Protein AF-A0AA51QB22-F1 (afdb_monomer)

Radius of gyration: 18.17 Å; Cα contacts (8 Å, |Δi|>4): 275; chains: 1; bounding box: 52×36×43 Å

Sequence (140 aa):
MMMGEAFSVFPNEGSRVNAHVIKKIVSADGKVVAEWKEKKFKVTSKSVTDKMNSLLLGVVENGTGKGAQVPGYEIAGKTGSTQVPIEGINGVKDQWFVGYTPGLVGAVWVGYDKTDKNHYLTTTSSEGAASFSASLWKRH

Secondary structure (DSSP, 8-state):
-HHHHHHTTTTTTTEEE---S-SEEE-TTS-EEEE----EEE-S-HHHHHHHHHHHHHHHHTSTTGGG--TT---EEEEEEEE---TT---EEEEEEEEEETTEEEEEEEE-SS--SSS-B-S-TIIIIIHHHHHHHTT-

Foldseek 3Di:
DVLLQVVCCQLVQQKGWDDDDDQFDADPVRDTPDGDDIDIHRHDGSVVSVVLLVVQLCCCPPRLLVLQDDPPFRKGKDKDWDADPDPPDGFTAKIKIWMDGSVDTDIFIDHDPDDDPVGTHPDHSSVPHSNVNNVVVVVD

Nearest PDB structures (foldseek):
  3zg9-assembly1_B  TM=9.655E-01  e=1.558E-14  Listeria monocytogenes
  7u4h-assembly1_A  TM=8.970E-01  e=5.563E-08  Chlamydia trachomatis D/UW-3/CX
  3lo7-assembly1_A  TM=7.504E-01  e=1.223E-05  Mycobacterium tuberculosis
  3upp-assembly1_A  TM=7.770E-01  e=8.002E-05  Mycobacterium tuberculosis H37Rv
  4dki-assembly3_A  TM=7.930E-01  e=2.242E-04  Staphylococcus aureus subsp. aureus COL

pLDDT: mean 88.59, std 6.47, range [57.91, 97.56]

Structure (mmCIF, N/CA/C/O backbone):
data_AF-A0AA51QB22-F1
#
_entry.id   AF-A0AA51QB22-F1
#
loop_
_atom_site.group_PDB
_atom_site.id
_atom_site.type_symbol
_atom_site.label_atom_id
_atom_site.label_alt_id
_atom_site.label_comp_id
_atom_site.label_asym_id
_atom_site.label_entity_id
_atom_site.label_seq_id
_atom_site.pdbx_PDB_ins_code
_atom_site.Cartn_x
_atom_site.Cartn_y
_atom_site.Cartn_z
_atom_site.occupancy
_atom_site.B_iso_or_equiv
_atom_site.auth_seq_id
_atom_site.auth_comp_id
_atom_site.auth_asym_id
_atom_site.auth_atom_id
_atom_site.pdbx_PDB_model_num
ATOM 1 N N . MET A 1 1 ? -3.136 -10.904 3.098 1.00 70.31 1 MET A N 1
ATOM 2 C CA . MET A 1 1 ? -3.582 -10.165 4.306 1.00 70.31 1 MET A CA 1
ATOM 3 C C . MET A 1 1 ? -2.428 -9.622 5.150 1.00 70.31 1 MET A C 1
ATOM 5 O O . MET A 1 1 ? -2.540 -8.485 5.583 1.00 70.31 1 MET A O 1
ATOM 9 N N . MET A 1 2 ? -1.307 -10.342 5.318 1.00 85.31 2 MET A N 1
ATOM 10 C CA . MET A 1 2 ? -0.183 -9.907 6.178 1.00 85.31 2 MET A CA 1
ATOM 11 C C . MET A 1 2 ? 0.318 -8.472 5.929 1.00 85.31 2 MET A C 1
ATOM 13 O O . MET A 1 2 ? 0.514 -7.725 6.880 1.00 85.31 2 MET A O 1
ATOM 17 N N . MET A 1 3 ? 0.474 -8.055 4.666 1.00 87.69 3 MET A N 1
ATOM 18 C CA . MET A 1 3 ? 0.933 -6.693 4.355 1.00 87.69 3 MET A CA 1
ATOM 19 C C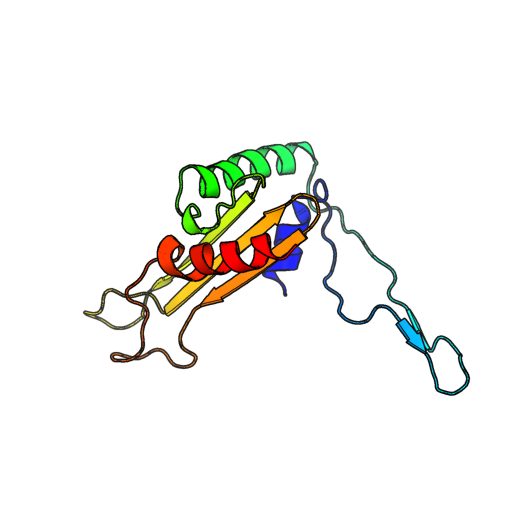 . MET A 1 3 ? -0.068 -5.606 4.764 1.00 87.69 3 MET A C 1
ATOM 21 O O . MET A 1 3 ? 0.340 -4.572 5.285 1.00 87.69 3 MET A O 1
ATOM 25 N N . GLY A 1 4 ? -1.368 -5.852 4.581 1.00 85.31 4 GLY A N 1
ATOM 26 C CA . GLY A 1 4 ? -2.411 -4.929 5.033 1.00 85.31 4 GLY A CA 1
ATOM 27 C C . GLY A 1 4 ? -2.431 -4.800 6.557 1.00 85.31 4 GLY A C 1
ATOM 28 O O . GLY A 1 4 ? -2.493 -3.696 7.084 1.00 85.31 4 GLY A O 1
ATOM 29 N N . GLU A 1 5 ? -2.272 -5.909 7.283 1.00 88.88 5 GLU A N 1
ATOM 30 C CA . GLU A 1 5 ? -2.155 -5.868 8.745 1.00 88.88 5 GLU A CA 1
ATOM 31 C C . GLU A 1 5 ? -0.911 -5.108 9.204 1.00 88.88 5 GLU A C 1
ATOM 33 O O . GLU A 1 5 ? -0.995 -4.278 10.105 1.00 88.88 5 GLU A O 1
ATOM 38 N N . ALA A 1 6 ? 0.244 -5.354 8.584 1.00 89.25 6 ALA A N 1
ATOM 39 C CA . ALA A 1 6 ? 1.482 -4.669 8.937 1.00 89.25 6 ALA A CA 1
ATOM 40 C C . ALA A 1 6 ? 1.370 -3.151 8.728 1.00 89.25 6 ALA A C 1
ATOM 42 O O . ALA A 1 6 ? 1.763 -2.380 9.600 1.00 89.25 6 ALA A O 1
ATOM 43 N N . PHE A 1 7 ? 0.777 -2.719 7.612 1.00 91.94 7 PHE A N 1
ATOM 44 C CA . PHE A 1 7 ? 0.604 -1.299 7.303 1.00 91.94 7 PHE A CA 1
ATOM 45 C C . PHE A 1 7 ? -0.531 -0.648 8.099 1.00 91.94 7 PHE A C 1
ATOM 47 O O . PHE A 1 7 ? -0.501 0.564 8.286 1.00 91.94 7 PHE A O 1
ATOM 54 N N . SER A 1 8 ? -1.464 -1.428 8.665 1.00 92.56 8 SER A N 1
ATOM 55 C CA . SER A 1 8 ? -2.500 -0.908 9.572 1.00 92.56 8 SER A CA 1
ATOM 56 C C . SER A 1 8 ? -1.937 -0.224 10.815 1.00 92.56 8 SER A C 1
ATOM 58 O O . SER A 1 8 ? -2.620 0.598 11.415 1.00 92.56 8 SER A O 1
ATOM 60 N N . VAL A 1 9 ? -0.688 -0.515 11.182 1.00 94.56 9 VAL A N 1
ATOM 61 C CA . VAL A 1 9 ? 0.004 0.100 12.319 1.00 94.56 9 VAL A CA 1
ATOM 62 C C . VAL A 1 9 ? 0.079 1.620 12.183 1.00 94.56 9 VAL A C 1
ATOM 64 O O . VAL A 1 9 ? -0.071 2.329 13.174 1.00 94.56 9 VAL A O 1
ATOM 67 N N . PHE A 1 10 ? 0.309 2.125 10.972 1.00 95.12 10 PHE A N 1
ATOM 68 C CA . PHE A 1 10 ? 0.615 3.531 10.723 1.00 95.12 10 PHE A CA 1
ATOM 69 C C . PHE A 1 10 ? -0.587 4.481 10.869 1.00 95.12 10 PHE A C 1
ATOM 71 O O . PHE A 1 10 ? -0.469 5.433 11.645 1.00 95.12 10 PHE A O 1
ATOM 78 N N . PRO A 1 11 ? -1.757 4.227 10.240 1.00 92.94 11 PRO A N 1
ATOM 79 C CA . PRO A 1 11 ? -2.945 5.052 10.468 1.00 92.94 11 PRO A CA 1
ATOM 80 C C . PRO A 1 11 ? -3.528 4.867 11.880 1.00 92.94 11 PRO A C 1
ATOM 82 O O . PRO A 1 11 ? -4.228 5.743 12.370 1.00 92.94 11 PRO A O 1
ATOM 85 N N . ASN A 1 12 ? -3.201 3.766 12.571 1.00 93.62 12 ASN A N 1
ATOM 86 C CA . ASN A 1 12 ? -3.658 3.470 13.936 1.00 93.62 12 ASN A CA 1
ATOM 87 C C . ASN A 1 12 ? -2.639 3.865 15.026 1.00 93.62 12 ASN A C 1
ATOM 89 O O . ASN A 1 12 ? -2.539 3.202 16.067 1.00 93.62 12 ASN A O 1
ATOM 93 N N . GLU A 1 13 ? -1.846 4.911 14.783 1.00 95.00 13 GLU A N 1
ATOM 94 C CA . GLU A 1 13 ? -0.920 5.513 15.759 1.00 95.00 13 GLU A CA 1
ATOM 95 C C . GLU A 1 13 ? 0.055 4.515 16.412 1.00 95.00 13 GLU A C 1
ATOM 97 O O . GLU A 1 13 ? 0.429 4.623 17.586 1.00 95.00 13 GLU A O 1
ATOM 102 N N . GLY A 1 14 ? 0.447 3.483 15.672 1.00 94.12 14 GLY A N 1
ATOM 103 C CA . GLY A 1 14 ? 1.395 2.464 16.107 1.00 94.12 14 GLY A CA 1
ATOM 104 C C . GLY A 1 14 ? 0.753 1.183 16.629 1.00 94.12 14 GLY A C 1
ATOM 105 O O . GLY A 1 14 ? 1.470 0.328 17.153 1.00 94.12 14 GLY A O 1
ATOM 106 N N . SER A 1 15 ? -0.566 1.024 16.499 1.00 95.50 15 SER A N 1
ATOM 107 C CA . SER A 1 15 ? -1.283 -0.184 16.919 1.00 95.50 15 SER A CA 1
ATOM 108 C C . SER A 1 15 ? -1.667 -1.054 15.725 1.00 95.50 15 SER A C 1
ATOM 110 O O . SER A 1 15 ? -2.404 -0.623 14.847 1.00 95.50 15 SER A O 1
ATOM 112 N N . ARG A 1 16 ? -1.213 -2.307 15.702 1.00 92.69 16 ARG A N 1
ATOM 113 C CA . ARG A 1 16 ? -1.609 -3.287 14.686 1.00 92.69 16 ARG A CA 1
ATOM 114 C C . ARG A 1 16 ? -3.007 -3.819 14.970 1.00 92.69 16 ARG A C 1
ATOM 116 O O . ARG A 1 16 ? -3.299 -4.184 16.113 1.00 92.69 16 ARG A O 1
ATOM 123 N N . VAL A 1 17 ? -3.816 -3.940 13.923 1.00 88.31 17 VAL A N 1
ATOM 124 C CA . VAL A 1 17 ? -5.109 -4.633 13.951 1.00 88.31 17 VAL A CA 1
ATOM 125 C C . VAL A 1 17 ? -4.995 -5.908 13.118 1.00 88.31 17 VAL A C 1
ATOM 127 O O . VAL A 1 17 ? -4.458 -5.883 12.011 1.00 88.31 17 VAL A O 1
ATOM 130 N N . ASN A 1 18 ? -5.481 -7.030 13.650 1.00 86.81 18 ASN A N 1
ATOM 131 C CA . ASN A 1 18 ? -5.538 -8.278 12.887 1.00 86.81 18 ASN A CA 1
ATOM 132 C C . ASN A 1 18 ? -6.678 -8.212 11.862 1.00 86.81 18 ASN A C 1
ATOM 134 O O . ASN A 1 18 ? -7.791 -7.783 12.188 1.00 86.81 18 ASN A O 1
ATOM 138 N N . ALA A 1 19 ? -6.419 -8.664 10.637 1.00 84.62 19 ALA A N 1
ATOM 139 C CA . ALA A 1 19 ? -7.435 -8.734 9.604 1.00 84.62 19 ALA A CA 1
ATOM 140 C C . ALA A 1 19 ? -8.451 -9.8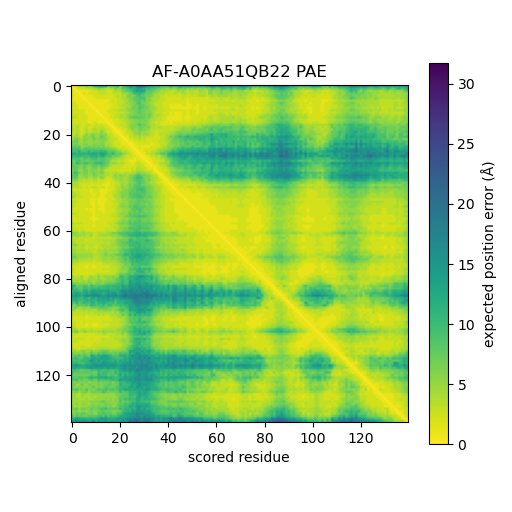21 9.964 1.00 84.62 19 ALA A C 1
ATOM 142 O O . ALA A 1 19 ? -8.105 -10.909 10.428 1.00 84.62 19 ALA A O 1
ATOM 143 N N . HIS A 1 20 ? -9.725 -9.520 9.741 1.00 83.88 20 HIS A N 1
ATOM 144 C CA . HIS A 1 20 ? -10.824 -10.450 9.950 1.00 83.88 20 HIS A CA 1
ATOM 145 C C . HIS A 1 20 ? -11.856 -10.256 8.841 1.00 83.88 20 HIS A C 1
ATOM 147 O O . HIS A 1 20 ? -12.058 -9.145 8.355 1.00 83.88 20 HIS A O 1
ATOM 153 N N . VAL A 1 21 ? -12.508 -11.347 8.445 1.00 85.25 21 VAL A N 1
ATOM 154 C CA . VAL A 1 21 ? -13.575 -11.325 7.429 1.00 85.25 21 VAL A CA 1
ATOM 155 C C . VAL A 1 21 ? -14.949 -11.515 8.077 1.00 85.25 21 VAL A C 1
ATOM 157 O O . VAL A 1 21 ? -15.937 -10.937 7.636 1.00 85.25 21 VAL A O 1
ATOM 160 N N . ILE A 1 22 ? -15.017 -12.293 9.160 1.00 83.62 22 ILE A N 1
ATOM 161 C CA . ILE A 1 22 ? -16.266 -12.646 9.839 1.00 83.62 22 ILE A CA 1
ATOM 162 C C . ILE A 1 22 ? -16.434 -11.756 11.071 1.00 83.62 22 ILE A C 1
ATOM 164 O O . ILE A 1 22 ? -15.610 -11.806 11.980 1.00 83.62 22 ILE A O 1
ATOM 168 N N . LYS A 1 23 ? -17.516 -10.969 11.120 1.00 85.06 23 LYS A N 1
ATOM 169 C CA . LYS A 1 23 ? -17.872 -10.165 12.304 1.00 85.06 23 LYS A CA 1
ATOM 170 C C . LYS A 1 23 ? -18.640 -10.972 13.346 1.00 85.06 23 LYS A C 1
ATOM 172 O O . LYS A 1 23 ? -18.380 -10.843 14.536 1.00 85.06 23 LYS A O 1
ATOM 177 N N . LYS A 1 24 ? -19.589 -11.800 12.907 1.00 89.62 24 LYS A N 1
ATOM 178 C CA . LYS A 1 24 ? -20.487 -12.551 13.786 1.00 89.62 24 LYS A CA 1
ATOM 179 C C . LYS A 1 24 ? -21.025 -13.787 13.075 1.00 89.62 24 LYS A C 1
ATOM 181 O O . LYS A 1 24 ? -21.337 -13.720 11.890 1.00 89.62 24 LYS A O 1
ATOM 186 N N . ILE A 1 25 ? -21.154 -14.885 13.808 1.00 89.06 25 ILE A N 1
ATOM 187 C CA . ILE A 1 25 ? -21.816 -16.118 13.382 1.00 89.06 25 ILE A CA 1
ATOM 188 C C . ILE A 1 25 ? -23.046 -16.299 14.266 1.00 89.06 25 ILE A C 1
ATOM 190 O O . ILE A 1 25 ? -22.937 -16.306 15.496 1.00 89.06 25 ILE A O 1
ATOM 194 N N . VAL A 1 26 ? -24.208 -16.436 13.633 1.00 92.62 26 VAL A N 1
ATOM 195 C CA . VAL A 1 26 ? -25.493 -16.666 14.298 1.00 92.62 26 VAL A CA 1
ATOM 196 C C . VAL A 1 26 ? -26.051 -17.996 13.805 1.00 92.62 26 VAL A C 1
ATOM 198 O O . VAL A 1 26 ? -26.067 -18.243 12.599 1.00 92.62 26 VAL A O 1
ATOM 201 N N . SER A 1 27 ? -26.454 -18.870 14.723 1.00 90.62 27 SER A N 1
ATOM 202 C CA . SER A 1 27 ? -27.094 -20.147 14.402 1.00 90.62 27 SER A CA 1
ATOM 203 C C . SER A 1 27 ? -28.548 -19.953 13.968 1.00 90.62 27 SER A C 1
ATOM 205 O O . SER A 1 27 ? -29.143 -18.897 14.174 1.00 90.62 27 SER A O 1
ATOM 207 N N . ALA A 1 28 ? -29.138 -20.990 13.369 1.00 91.31 28 ALA A N 1
ATOM 208 C CA . ALA A 1 28 ? -30.516 -20.950 12.873 1.00 91.31 28 ALA A CA 1
ATOM 209 C C . ALA A 1 28 ? -31.564 -20.651 13.968 1.00 91.31 28 ALA A C 1
ATOM 211 O O . ALA A 1 28 ? -32.626 -20.122 13.664 1.00 91.31 28 ALA A O 1
ATOM 212 N N . ASP A 1 29 ? -31.254 -20.945 15.235 1.00 93.12 29 ASP A N 1
ATOM 213 C CA . ASP A 1 29 ? -32.078 -20.619 16.409 1.00 93.12 29 ASP A CA 1
ATOM 214 C C . ASP A 1 29 ? -31.844 -19.190 16.949 1.00 93.12 29 ASP A C 1
ATOM 216 O O . ASP A 1 29 ? -32.348 -18.835 18.013 1.00 93.12 29 ASP A O 1
ATOM 220 N N . GLY A 1 30 ? -31.073 -18.360 16.240 1.00 90.19 30 GLY A N 1
ATOM 221 C CA . GLY A 1 30 ? -30.809 -16.963 16.593 1.00 90.19 30 GLY A CA 1
ATOM 222 C C . GLY A 1 30 ? -29.705 -16.755 17.633 1.00 90.19 30 GLY A C 1
ATOM 223 O O . GLY A 1 30 ? -29.439 -15.612 18.015 1.00 90.19 30 GLY A O 1
ATOM 224 N N . LYS A 1 31 ? -29.026 -17.814 18.096 1.00 93.50 31 LYS A N 1
ATOM 225 C CA . LYS A 1 31 ? -27.941 -17.684 19.080 1.00 93.50 31 LYS A CA 1
ATOM 226 C C . LYS A 1 31 ? -26.632 -17.250 18.435 1.00 93.50 31 LYS A C 1
ATOM 228 O O . LYS A 1 31 ? -26.261 -17.678 17.347 1.00 93.50 31 LYS A O 1
ATOM 233 N N . VAL A 1 32 ? -25.894 -16.395 19.138 1.00 92.06 32 VAL A N 1
ATOM 234 C CA . VAL A 1 32 ? -24.554 -15.976 18.717 1.00 92.06 32 VAL A CA 1
ATOM 235 C C . VAL A 1 32 ? -23.570 -17.095 19.035 1.00 92.06 32 VAL A C 1
ATOM 237 O O . VAL A 1 32 ? -23.319 -17.384 20.201 1.00 92.06 32 VAL A O 1
ATOM 240 N N . VAL A 1 33 ? -23.015 -17.713 17.995 1.00 91.50 33 VAL A N 1
ATOM 241 C CA . VAL A 1 33 ? -22.047 -18.814 18.114 1.00 91.50 33 VAL A CA 1
ATOM 242 C C . VAL A 1 33 ? -20.627 -18.271 18.244 1.00 91.50 33 VAL A C 1
ATOM 244 O O . VAL A 1 33 ? -19.822 -18.791 19.011 1.00 91.50 33 VAL A O 1
ATOM 247 N N . ALA A 1 34 ? -20.318 -17.203 17.509 1.00 88.38 34 ALA A N 1
ATOM 248 C CA . ALA A 1 34 ? -19.033 -16.526 17.575 1.00 88.38 34 ALA A CA 1
ATOM 249 C C . ALA A 1 34 ? -19.190 -15.052 17.199 1.00 88.38 34 ALA A C 1
ATOM 251 O O . ALA A 1 34 ? -19.989 -14.702 16.332 1.00 88.38 34 ALA A O 1
ATOM 252 N N . GLU A 1 35 ? -18.399 -14.188 17.821 1.00 90.69 35 GLU A N 1
ATOM 253 C CA . GLU A 1 35 ? -18.350 -12.763 17.510 1.00 90.69 35 GLU A CA 1
ATOM 254 C C . GLU A 1 35 ? -16.902 -12.292 17.570 1.00 90.69 35 GLU A C 1
ATOM 256 O O . GLU A 1 35 ? -16.158 -12.623 18.500 1.00 90.69 35 GLU A O 1
ATOM 261 N N . TRP A 1 36 ? -16.491 -11.548 16.549 1.00 87.38 36 TRP A N 1
ATOM 262 C CA . TRP A 1 36 ? -15.157 -10.986 16.495 1.00 87.38 36 TRP A CA 1
ATOM 263 C C . TRP A 1 36 ? -15.032 -9.856 17.511 1.00 87.38 36 TRP A C 1
ATOM 265 O O . TRP A 1 36 ? -15.770 -8.873 17.474 1.00 87.38 36 TRP A O 1
ATOM 275 N N . LYS A 1 37 ? -14.048 -9.986 18.400 1.00 85.69 37 LYS A N 1
ATOM 276 C CA . LYS A 1 37 ? -13.651 -8.926 19.323 1.00 85.69 37 LYS A CA 1
ATOM 277 C C . LYS A 1 37 ? -12.337 -8.349 18.837 1.00 85.69 37 LYS A C 1
ATOM 279 O O . LYS A 1 37 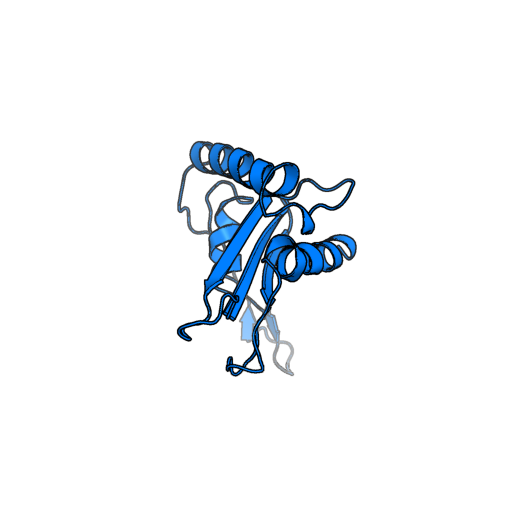? -11.324 -9.050 18.822 1.00 85.69 37 LYS A O 1
ATOM 284 N N . GLU A 1 38 ? -12.367 -7.085 18.436 1.00 81.81 38 GLU A N 1
ATOM 285 C CA . GLU A 1 38 ? -11.178 -6.391 17.959 1.00 81.81 38 GLU A CA 1
ATOM 286 C C . GLU A 1 38 ? -10.084 -6.404 19.036 1.00 81.81 38 GLU A C 1
ATOM 288 O O . GLU A 1 38 ? -10.305 -6.019 20.184 1.00 81.81 38 GLU A O 1
ATOM 293 N N . LYS A 1 39 ? -8.888 -6.865 18.657 1.00 84.25 39 LYS A N 1
ATOM 294 C CA . LYS A 1 39 ? -7.684 -6.800 19.487 1.00 84.25 39 LYS A CA 1
ATOM 295 C C . LYS A 1 39 ? -6.658 -5.928 18.782 1.00 84.25 39 LYS A C 1
ATOM 297 O O . LYS A 1 39 ? -6.250 -6.240 17.663 1.00 84.25 39 LYS A O 1
ATOM 302 N N . LYS A 1 40 ? -6.244 -4.854 19.452 1.00 87.94 40 LYS A N 1
ATOM 303 C CA . LYS A 1 40 ? -5.175 -3.961 18.998 1.00 87.94 40 LYS A CA 1
ATOM 304 C C . LYS A 1 40 ? -3.888 -4.295 19.738 1.00 87.94 40 LYS A C 1
ATOM 306 O O . LYS A 1 40 ? -3.901 -4.468 20.954 1.00 87.94 40 LYS A O 1
ATOM 311 N N . PHE A 1 41 ? -2.781 -4.359 19.012 1.00 92.31 41 PHE A N 1
ATOM 312 C CA . PHE A 1 41 ? -1.461 -4.629 19.580 1.00 92.31 41 PHE A CA 1
ATOM 313 C C . PHE A 1 41 ? -0.567 -3.418 19.361 1.00 92.31 41 PHE A C 1
ATOM 315 O O . PHE A 1 41 ? -0.312 -3.056 18.215 1.00 92.31 41 PHE A O 1
ATOM 322 N N . LYS A 1 42 ? -0.079 -2.781 20.429 1.00 95.38 42 LYS A N 1
ATOM 323 C CA . LYS A 1 42 ? 0.865 -1.665 20.297 1.00 95.38 42 LYS A CA 1
ATOM 324 C C . LYS A 1 42 ? 2.210 -2.205 19.806 1.00 95.38 42 LYS A C 1
ATOM 326 O O . LYS A 1 42 ? 2.825 -3.023 20.481 1.00 95.38 42 LYS A O 1
ATOM 331 N N . VAL A 1 43 ? 2.639 -1.765 18.626 1.00 95.62 43 VAL A N 1
ATOM 332 C CA . VAL A 1 43 ? 3.894 -2.188 17.980 1.00 95.62 43 VAL A CA 1
ATOM 333 C C . VAL A 1 43 ? 4.934 -1.073 18.024 1.00 95.62 43 VAL A C 1
ATOM 335 O O . VAL A 1 43 ? 6.120 -1.344 18.174 1.00 95.62 43 VAL A O 1
ATOM 338 N N . THR A 1 44 ? 4.507 0.185 17.906 1.00 96.31 44 THR A N 1
ATOM 339 C CA . THR A 1 44 ? 5.409 1.343 17.936 1.00 96.31 44 THR A CA 1
ATOM 340 C C . THR A 1 44 ? 4.722 2.586 18.508 1.00 96.31 44 THR A C 1
ATOM 342 O O . THR A 1 44 ? 3.524 2.571 18.803 1.00 96.31 44 THR A O 1
ATOM 345 N N . SER A 1 45 ? 5.478 3.663 18.716 1.00 97.25 45 SER A N 1
ATOM 346 C CA . SER A 1 45 ? 4.965 4.931 19.239 1.00 97.25 45 SER A CA 1
ATOM 347 C C . SER A 1 45 ? 4.342 5.796 18.142 1.00 97.25 45 SER A C 1
ATOM 349 O O . SER A 1 45 ? 4.693 5.682 16.966 1.00 97.25 45 SER A O 1
ATOM 351 N N . LYS A 1 46 ? 3.467 6.726 18.546 1.00 95.88 46 LYS A N 1
ATOM 352 C CA . LYS A 1 46 ? 2.858 7.692 17.624 1.00 95.88 46 LYS A CA 1
ATOM 353 C C . LYS A 1 46 ? 3.915 8.560 16.926 1.00 95.88 46 LYS A C 1
ATOM 355 O O . LYS A 1 46 ? 3.844 8.789 15.730 1.00 95.88 46 LYS A O 1
ATOM 360 N N . SER A 1 47 ? 4.958 8.977 17.648 1.00 97.44 47 SER A N 1
ATOM 361 C CA . SER A 1 47 ? 6.042 9.778 17.060 1.00 97.44 47 SER A CA 1
ATOM 362 C C . SER A 1 47 ? 6.777 9.038 15.933 1.00 97.44 47 SER A C 1
ATOM 364 O O . SER A 1 47 ? 7.160 9.647 14.936 1.00 97.44 47 SER A O 1
ATOM 366 N N . VAL A 1 48 ? 6.955 7.718 16.062 1.00 96.88 48 VAL A N 1
ATOM 367 C CA . VAL A 1 48 ? 7.548 6.900 14.996 1.00 96.88 48 VAL A CA 1
ATOM 368 C C . VAL A 1 48 ? 6.582 6.756 13.822 1.00 96.88 48 VAL A C 1
ATOM 370 O O . VAL A 1 48 ? 7.018 6.875 12.678 1.00 96.88 48 VAL A O 1
ATOM 373 N N . THR A 1 49 ? 5.286 6.544 14.074 1.00 96.19 49 THR A N 1
ATOM 374 C CA . THR A 1 49 ? 4.303 6.471 12.983 1.00 96.19 49 THR A CA 1
ATOM 375 C C . THR A 1 49 ? 4.162 7.785 12.241 1.00 96.19 49 THR A C 1
ATOM 377 O O . THR A 1 49 ? 4.128 7.757 11.022 1.00 96.19 49 THR A O 1
ATOM 380 N N . ASP A 1 50 ? 4.175 8.925 12.930 1.00 96.25 50 ASP A N 1
ATOM 381 C CA . ASP A 1 50 ? 4.061 10.242 12.296 1.00 96.25 50 ASP A CA 1
ATOM 382 C C . ASP A 1 50 ? 5.225 10.481 11.320 1.00 96.25 50 ASP A C 1
ATOM 384 O O . ASP A 1 50 ? 5.010 10.881 10.178 1.00 96.25 50 ASP A O 1
ATOM 388 N N . LYS A 1 51 ? 6.455 10.123 11.718 1.00 97.56 51 LYS A N 1
ATOM 389 C CA . LYS A 1 51 ? 7.627 10.178 10.828 1.00 97.56 51 LYS A CA 1
ATOM 390 C C . LYS A 1 51 ? 7.486 9.234 9.634 1.00 97.56 51 LYS A C 1
ATOM 392 O O . LYS A 1 51 ? 7.794 9.618 8.508 1.00 97.56 51 LYS A O 1
ATOM 397 N N . MET A 1 52 ? 7.028 8.004 9.868 1.00 97.12 52 MET A N 1
ATOM 398 C CA . MET A 1 52 ? 6.805 7.034 8.792 1.00 97.12 52 MET A CA 1
ATOM 399 C C . MET A 1 52 ? 5.713 7.486 7.824 1.00 97.12 52 MET A C 1
ATOM 401 O O . MET A 1 52 ? 5.881 7.302 6.621 1.00 97.12 52 MET A O 1
ATOM 405 N N . ASN A 1 53 ? 4.648 8.115 8.318 1.00 96.44 53 ASN A N 1
ATOM 406 C CA . ASN A 1 53 ? 3.585 8.676 7.493 1.00 96.44 53 ASN A CA 1
ATOM 407 C C . ASN A 1 53 ? 4.164 9.731 6.552 1.00 96.44 53 ASN A C 1
ATOM 409 O O . ASN A 1 53 ? 3.993 9.602 5.347 1.00 96.44 53 ASN A O 1
ATOM 413 N N . SER A 1 54 ? 4.949 10.692 7.055 1.00 96.19 54 SER A N 1
ATOM 414 C CA . SER A 1 54 ? 5.581 11.713 6.204 1.00 96.19 54 SER A CA 1
ATOM 415 C C . SER A 1 54 ? 6.455 11.109 5.099 1.00 96.19 54 SER A C 1
ATOM 417 O O . SER A 1 54 ? 6.392 11.536 3.948 1.00 96.19 54 SER A O 1
ATOM 419 N N . LEU A 1 55 ? 7.245 10.080 5.417 1.00 97.00 55 LEU A N 1
ATOM 420 C CA . LEU A 1 55 ? 8.079 9.399 4.422 1.00 97.00 55 LEU A CA 1
ATOM 421 C C . LEU A 1 55 ? 7.238 8.666 3.366 1.00 97.00 55 LEU A C 1
ATOM 423 O O . LEU A 1 55 ? 7.553 8.712 2.177 1.00 97.00 55 LEU A O 1
ATOM 427 N N . LEU A 1 56 ? 6.174 7.986 3.790 1.00 96.94 56 LEU A N 1
ATOM 428 C CA . LEU A 1 56 ? 5.309 7.191 2.916 1.00 96.94 56 LEU A CA 1
ATOM 429 C C . LEU A 1 56 ? 4.350 8.051 2.083 1.00 96.94 56 LEU A C 1
ATOM 431 O O . LEU A 1 56 ? 3.985 7.637 0.984 1.00 96.94 56 LEU A O 1
ATOM 435 N N . LEU A 1 57 ? 3.996 9.248 2.554 1.00 96.06 57 LEU A N 1
ATOM 436 C CA . LEU A 1 57 ? 3.343 10.281 1.747 1.00 96.06 57 LEU A CA 1
ATOM 437 C C . LEU A 1 57 ? 4.271 10.739 0.624 1.00 96.06 57 LEU A C 1
ATOM 439 O O . LEU A 1 57 ? 3.892 10.690 -0.544 1.00 96.06 57 LEU A O 1
ATOM 443 N N . GLY A 1 58 ? 5.535 11.033 0.942 1.00 95.88 58 GLY A N 1
ATOM 444 C CA . GLY A 1 58 ? 6.532 11.418 -0.059 1.00 95.88 58 GLY A CA 1
ATOM 445 C C . GLY A 1 58 ? 6.738 10.371 -1.165 1.00 95.88 58 GLY A C 1
ATOM 446 O O . GLY A 1 58 ? 6.989 10.728 -2.318 1.00 95.88 58 GLY A O 1
ATOM 447 N N . VAL A 1 59 ? 6.577 9.076 -0.863 1.00 96.44 59 VAL A N 1
ATOM 448 C CA . VAL A 1 59 ? 6.624 8.004 -1.878 1.00 96.44 59 VAL A CA 1
ATOM 449 C C . VAL A 1 59 ? 5.499 8.141 -2.902 1.00 96.44 59 VAL A C 1
ATOM 451 O O . VAL A 1 59 ? 5.741 7.893 -4.085 1.00 96.44 59 VAL A O 1
ATOM 454 N N . VAL A 1 60 ? 4.295 8.509 -2.468 1.00 95.62 60 VAL A N 1
ATOM 455 C CA . VAL A 1 60 ? 3.126 8.665 -3.343 1.00 95.62 60 VAL A CA 1
ATOM 456 C C . VAL A 1 60 ? 3.146 10.022 -4.041 1.00 95.62 60 VAL A C 1
ATOM 458 O O . VAL A 1 60 ? 2.882 10.086 -5.232 1.00 95.62 60 VAL A O 1
ATOM 461 N N . GLU A 1 61 ? 3.531 11.096 -3.359 1.00 93.62 61 GLU A N 1
ATOM 462 C CA . GLU A 1 61 ? 3.573 12.437 -3.955 1.00 93.62 61 GLU A CA 1
ATOM 463 C C . GLU A 1 61 ? 4.698 12.583 -4.982 1.00 93.62 61 GLU A C 1
ATOM 465 O O . GLU A 1 61 ? 4.506 13.110 -6.077 1.00 93.62 61 GLU A O 1
ATOM 470 N N . ASN A 1 62 ? 5.897 12.116 -4.630 1.00 92.62 62 ASN A N 1
ATOM 471 C CA . ASN A 1 62 ? 7.125 12.465 -5.340 1.00 92.62 62 ASN A CA 1
ATOM 472 C C . ASN A 1 62 ? 7.939 11.251 -5.805 1.00 92.62 62 ASN A C 1
ATOM 474 O O . ASN A 1 62 ? 8.766 11.388 -6.708 1.00 92.62 62 ASN A O 1
ATOM 478 N N . GLY A 1 63 ? 7.665 10.066 -5.261 1.00 92.81 63 GLY A N 1
ATOM 479 C CA . GLY A 1 63 ? 8.442 8.856 -5.503 1.00 92.81 63 GLY A CA 1
ATOM 480 C C . GLY A 1 63 ? 7.795 7.842 -6.447 1.00 92.81 63 GLY A C 1
ATOM 481 O O . GLY A 1 63 ? 7.106 8.160 -7.412 1.00 92.81 63 GLY A O 1
ATOM 482 N N . THR A 1 64 ? 8.063 6.571 -6.158 1.00 91.25 64 THR A N 1
ATOM 483 C CA . THR A 1 64 ? 7.653 5.424 -6.982 1.00 91.25 64 THR A CA 1
ATOM 484 C C . THR A 1 64 ? 6.187 5.031 -6.805 1.00 91.25 64 THR A C 1
ATOM 486 O O . THR A 1 64 ? 5.701 4.176 -7.536 1.00 91.25 64 THR A O 1
ATOM 489 N N . GLY A 1 65 ? 5.480 5.616 -5.837 1.00 92.38 65 GLY A N 1
ATOM 490 C CA . GLY A 1 65 ? 4.062 5.372 -5.579 1.00 92.38 65 GLY A CA 1
ATOM 491 C C . GLY A 1 65 ? 3.120 6.313 -6.325 1.00 92.38 65 GLY A C 1
ATOM 492 O O . GLY A 1 65 ? 1.918 6.196 -6.127 1.00 92.38 65 GLY A O 1
ATOM 493 N N . LYS A 1 66 ? 3.632 7.220 -7.168 1.00 93.88 66 LYS A N 1
ATOM 494 C CA . LYS A 1 66 ? 2.844 8.249 -7.873 1.00 93.88 66 LYS A CA 1
ATOM 495 C C . LYS A 1 66 ? 1.598 7.736 -8.578 1.00 93.88 66 LYS A C 1
ATOM 497 O O . LYS A 1 66 ? 0.565 8.394 -8.530 1.00 93.88 66 LYS A O 1
ATOM 502 N N . GLY A 1 67 ? 1.659 6.543 -9.170 1.00 90.44 67 GLY A N 1
ATOM 503 C CA . GLY A 1 67 ? 0.490 5.928 -9.804 1.00 90.44 67 GLY A CA 1
ATOM 504 C C . GLY A 1 67 ? -0.712 5.749 -8.863 1.00 90.44 67 GLY A C 1
ATOM 505 O O . GLY A 1 67 ? -1.844 5.736 -9.327 1.00 90.44 67 GLY A O 1
ATOM 506 N N . ALA A 1 68 ? -0.493 5.653 -7.548 1.00 92.25 68 ALA A N 1
ATOM 507 C CA . 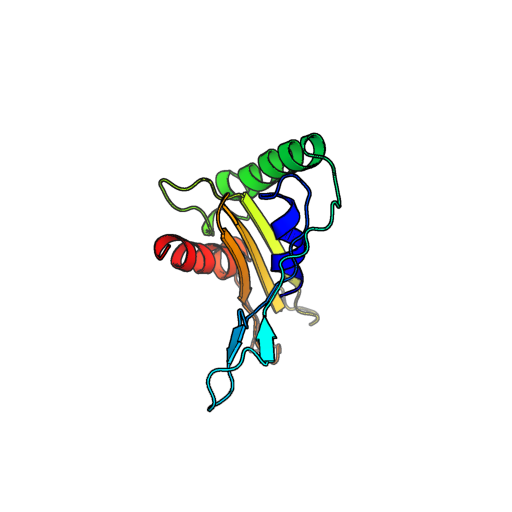ALA A 1 68 ? -1.548 5.471 -6.551 1.00 92.25 68 ALA A CA 1
ATOM 508 C C . ALA A 1 68 ? -2.240 6.774 -6.113 1.00 92.25 68 ALA A C 1
ATOM 510 O O . ALA A 1 68 ? -3.196 6.711 -5.339 1.00 92.25 68 ALA A O 1
ATOM 511 N N . GLN A 1 69 ? -1.766 7.941 -6.561 1.00 92.75 69 GLN A N 1
ATOM 512 C CA . GLN A 1 69 ? -2.300 9.230 -6.133 1.00 92.75 69 GLN A CA 1
ATOM 513 C C . GLN A 1 69 ? -3.746 9.425 -6.615 1.00 92.75 69 GLN A C 1
ATOM 515 O O . GLN A 1 69 ? -4.079 9.188 -7.779 1.00 92.75 69 GLN A O 1
ATOM 520 N N . VAL A 1 70 ? -4.610 9.911 -5.722 1.00 90.75 70 VAL A N 1
ATOM 521 C CA . VAL A 1 70 ? -5.998 10.271 -6.036 1.00 90.75 70 VAL A CA 1
ATOM 522 C C . VAL A 1 70 ? -6.254 11.709 -5.579 1.00 90.75 70 VAL A C 1
ATOM 524 O O . VAL A 1 70 ? -6.032 12.010 -4.407 1.00 90.75 70 VAL A O 1
ATOM 527 N N . PRO A 1 71 ? -6.716 12.612 -6.466 1.00 88.88 71 PRO A N 1
ATOM 528 C CA . PRO A 1 71 ? -7.028 13.986 -6.083 1.00 88.88 71 PRO A CA 1
ATOM 529 C C . PRO A 1 71 ? -8.027 14.046 -4.923 1.00 88.88 71 PRO A C 1
ATOM 531 O O . PRO A 1 71 ? -9.054 13.373 -4.960 1.00 88.88 71 PRO A O 1
ATOM 534 N N . GLY A 1 72 ? -7.727 14.863 -3.912 1.00 87.94 72 GLY A N 1
ATOM 535 C CA . GLY A 1 72 ? -8.569 15.028 -2.721 1.00 87.94 72 GLY A CA 1
ATOM 536 C C . GLY A 1 72 ? -8.332 14.003 -1.607 1.00 87.94 72 GLY A C 1
ATOM 537 O O . GLY A 1 72 ? -8.935 14.138 -0.547 1.00 87.94 72 GLY A O 1
ATOM 538 N N . TYR A 1 73 ? -7.443 13.025 -1.807 1.00 89.12 73 TYR A N 1
ATOM 539 C CA . TYR A 1 73 ? -7.105 12.021 -0.800 1.00 89.12 73 TYR A CA 1
ATOM 540 C C . TYR A 1 73 ? -5.623 12.084 -0.438 1.00 89.12 73 TYR A C 1
ATOM 542 O O . TYR A 1 73 ? -4.751 12.061 -1.306 1.00 89.12 73 TYR A O 1
ATOM 550 N N . GLU A 1 74 ? -5.343 12.099 0.863 1.00 91.56 74 GLU A N 1
ATOM 551 C CA . GLU A 1 74 ? -3.995 11.924 1.391 1.00 91.56 74 GLU A CA 1
ATOM 552 C C . GLU A 1 74 ? -3.705 10.420 1.517 1.00 91.56 74 GLU A C 1
ATOM 554 O O . GL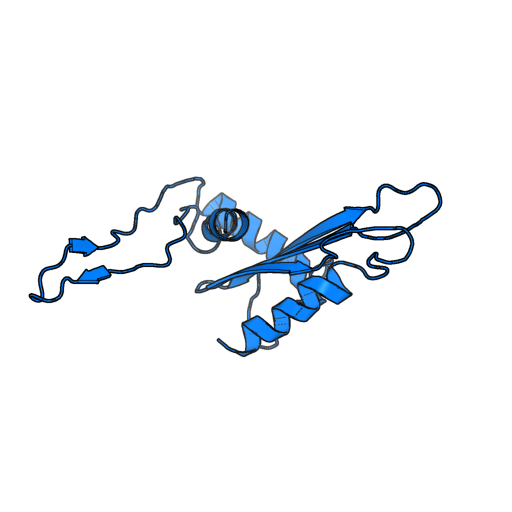U A 1 74 ? -4.305 9.718 2.336 1.00 91.56 74 GLU A O 1
ATOM 559 N N . ILE A 1 75 ? -2.829 9.911 0.646 1.00 94.44 75 ILE A N 1
ATOM 560 C CA . ILE A 1 75 ? -2.515 8.483 0.536 1.00 94.44 75 ILE A CA 1
ATOM 561 C C . ILE A 1 75 ? -1.036 8.290 0.835 1.00 94.44 75 ILE A C 1
ATOM 563 O O . ILE A 1 75 ? -0.175 8.751 0.087 1.00 94.44 75 ILE A O 1
ATOM 567 N N . ALA A 1 76 ? -0.743 7.546 1.894 1.00 96.00 76 ALA A N 1
ATOM 568 C CA . ALA A 1 76 ? 0.600 7.081 2.198 1.00 96.00 76 ALA A CA 1
ATOM 569 C C . ALA A 1 76 ? 0.767 5.649 1.682 1.00 96.00 76 ALA A C 1
ATOM 571 O O . ALA A 1 76 ? -0.158 4.837 1.755 1.00 96.00 76 ALA A O 1
ATOM 572 N N . GLY A 1 77 ? 1.944 5.294 1.172 1.00 95.38 77 GLY A N 1
ATOM 573 C CA . GLY A 1 77 ? 2.147 3.931 0.698 1.00 95.38 77 GLY A CA 1
ATOM 574 C C . GLY A 1 77 ? 3.562 3.594 0.278 1.00 95.38 77 GLY A C 1
ATOM 575 O O . GLY A 1 77 ? 4.460 4.433 0.241 1.00 95.38 77 GLY A O 1
ATOM 576 N N . LYS A 1 78 ? 3.768 2.318 -0.037 1.00 96.44 78 LYS A N 1
ATOM 577 C CA . LYS A 1 78 ? 5.045 1.796 -0.508 1.00 96.44 78 LYS A CA 1
ATOM 578 C C . LYS A 1 78 ? 4.853 0.818 -1.656 1.00 96.44 78 LYS A C 1
ATOM 580 O O . LYS A 1 78 ? 3.984 -0.049 -1.632 1.00 96.44 78 LYS A O 1
ATOM 585 N N . THR A 1 79 ? 5.734 0.940 -2.639 1.00 93.81 79 THR A N 1
ATOM 586 C CA . THR A 1 79 ? 5.901 -0.011 -3.740 1.00 93.81 79 THR A CA 1
ATOM 587 C C . THR A 1 79 ? 6.916 -1.104 -3.408 1.00 93.81 79 THR A C 1
ATOM 589 O O . THR A 1 79 ? 7.890 -0.866 -2.685 1.00 93.81 79 THR A O 1
ATOM 592 N N . GLY A 1 80 ? 6.728 -2.283 -3.992 1.00 89.50 80 GLY A N 1
ATOM 593 C CA . GLY A 1 80 ? 7.709 -3.367 -4.025 1.00 89.50 80 GLY A CA 1
ATOM 594 C C . GLY A 1 80 ? 7.741 -4.024 -5.402 1.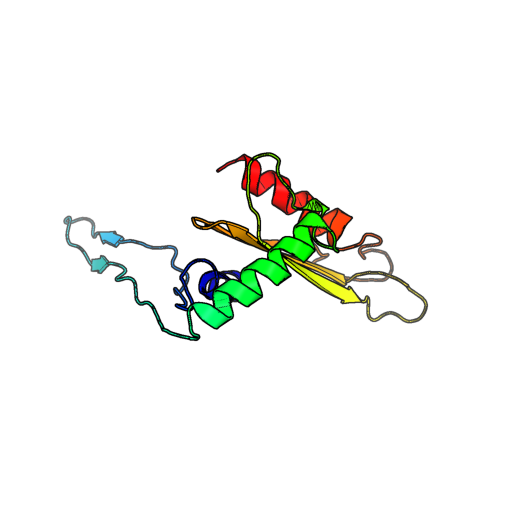00 89.50 80 GLY A C 1
ATOM 595 O O . GLY A 1 80 ? 6.734 -4.012 -6.111 1.00 89.50 80 GLY A O 1
ATOM 596 N N . SER A 1 81 ? 8.887 -4.579 -5.783 1.00 89.06 81 SER A N 1
ATOM 597 C CA . SER A 1 81 ? 9.054 -5.345 -7.020 1.00 89.06 81 SER A CA 1
ATOM 598 C C . SER A 1 81 ? 10.061 -6.474 -6.822 1.00 89.06 81 SER A C 1
ATOM 600 O O . SER A 1 81 ? 11.049 -6.282 -6.112 1.00 89.06 81 SER A O 1
ATOM 602 N N . THR A 1 82 ? 9.861 -7.614 -7.475 1.00 86.94 82 THR A N 1
ATOM 603 C CA . THR A 1 82 ? 10.861 -8.692 -7.569 1.00 86.94 82 THR A CA 1
ATOM 604 C C . THR A 1 82 ? 11.268 -8.877 -9.027 1.00 86.94 82 THR A C 1
ATOM 606 O O . THR A 1 82 ? 10.432 -8.809 -9.923 1.00 86.94 82 THR A O 1
ATOM 609 N N . GLN A 1 83 ? 12.556 -9.077 -9.292 1.00 84.69 83 GLN A N 1
ATOM 610 C CA . GLN A 1 83 ? 13.047 -9.271 -10.658 1.00 84.69 83 GLN A CA 1
ATOM 611 C C . GLN A 1 83 ? 12.758 -10.690 -11.159 1.00 84.69 83 GLN A C 1
ATOM 613 O O . GLN A 1 83 ? 12.651 -11.637 -10.373 1.00 84.69 83 GLN A O 1
ATOM 618 N N . VAL A 1 84 ? 12.642 -10.838 -12.478 1.00 84.38 84 VAL A N 1
ATOM 619 C CA . VAL A 1 84 ? 12.569 -12.146 -13.138 1.00 84.38 84 VAL A CA 1
ATOM 620 C C . VAL A 1 84 ? 13.917 -12.862 -12.967 1.00 84.38 84 VAL A C 1
ATOM 622 O O . VAL A 1 84 ? 14.947 -12.294 -13.324 1.00 84.38 84 VAL A O 1
ATOM 625 N N . PRO A 1 85 ? 13.955 -14.105 -12.455 1.00 82.62 85 PRO A N 1
ATOM 626 C CA . PRO A 1 85 ? 15.202 -14.836 -12.230 1.00 82.62 85 PRO A CA 1
ATOM 627 C C . PRO A 1 85 ? 15.664 -15.572 -13.501 1.00 82.62 85 PRO A C 1
ATOM 629 O O . PRO A 1 85 ? 15.955 -16.765 -13.461 1.00 82.62 85 PRO A O 1
ATOM 632 N N . ILE A 1 86 ? 15.665 -14.892 -14.651 1.00 81.00 86 ILE A N 1
ATOM 633 C CA . ILE A 1 86 ? 16.062 -15.469 -15.941 1.00 81.00 86 ILE A CA 1
ATOM 634 C C . ILE A 1 86 ? 17.193 -14.627 -16.522 1.00 81.00 86 ILE A C 1
ATOM 636 O O . ILE A 1 86 ? 17.017 -13.445 -16.808 1.00 81.00 86 ILE A O 1
ATOM 640 N N . GLU A 1 87 ? 18.351 -15.254 -16.711 1.00 81.00 87 GLU A N 1
ATOM 641 C CA . GLU A 1 87 ? 19.528 -14.599 -17.277 1.00 81.00 87 GLU A CA 1
ATOM 642 C C . GLU A 1 87 ? 19.230 -14.018 -18.669 1.00 81.00 87 GLU A C 1
ATOM 644 O O . GLU A 1 87 ? 18.595 -14.659 -19.511 1.00 81.00 87 GLU A O 1
ATOM 649 N N . GLY A 1 88 ? 19.666 -12.776 -18.894 1.00 80.25 88 GLY A N 1
ATOM 650 C CA . GLY A 1 88 ? 19.444 -12.044 -20.142 1.00 80.25 88 GLY A CA 1
ATOM 651 C C . GLY A 1 88 ? 18.072 -11.372 -20.277 1.00 80.25 88 GLY A C 1
ATOM 652 O O . GLY A 1 88 ? 17.858 -10.662 -21.256 1.00 80.25 88 GLY A O 1
ATOM 653 N N . ILE A 1 89 ? 17.156 -11.538 -19.314 1.00 80.44 89 ILE A N 1
ATOM 654 C CA . ILE A 1 89 ? 15.845 -10.871 -19.313 1.00 80.44 89 ILE A CA 1
ATOM 655 C C . ILE A 1 89 ? 15.810 -9.791 -18.232 1.00 80.44 89 ILE A C 1
ATOM 657 O O . ILE A 1 89 ? 15.946 -10.076 -17.045 1.00 80.44 89 ILE A O 1
ATOM 661 N N . ASN A 1 90 ? 15.563 -8.545 -18.642 1.00 79.25 90 ASN A N 1
ATOM 662 C CA . ASN A 1 90 ? 15.256 -7.460 -17.715 1.00 79.25 90 ASN A CA 1
ATOM 663 C C . ASN A 1 90 ? 13.734 -7.320 -17.588 1.00 79.25 90 ASN A C 1
ATOM 665 O O . ASN A 1 90 ? 13.064 -6.862 -18.515 1.00 79.25 90 ASN A O 1
ATOM 669 N N . GLY A 1 91 ? 13.190 -7.757 -16.455 1.00 81.31 91 GLY A N 1
ATOM 670 C CA . GLY A 1 91 ? 11.755 -7.783 -16.210 1.00 81.31 91 GLY A CA 1
ATOM 671 C C . GLY A 1 91 ? 11.411 -7.985 -14.739 1.00 81.31 91 GLY A C 1
ATOM 672 O O . GLY A 1 91 ? 12.267 -8.316 -13.913 1.00 81.31 91 GLY A O 1
ATOM 673 N N . VAL A 1 92 ? 10.135 -7.802 -14.415 1.00 83.88 92 VAL A N 1
ATOM 674 C CA . VAL A 1 92 ? 9.573 -7.904 -13.067 1.00 83.88 92 VAL A CA 1
ATOM 675 C C . VAL A 1 92 ? 8.649 -9.122 -12.977 1.00 83.88 92 VAL A C 1
ATOM 677 O O . VAL A 1 92 ? 7.835 -9.377 -13.863 1.00 83.88 92 VAL A O 1
ATOM 680 N N . LYS A 1 93 ? 8.793 -9.894 -11.900 1.00 85.06 93 LYS A N 1
ATOM 681 C CA . LYS A 1 93 ? 7.961 -11.058 -11.579 1.00 85.06 93 LYS A CA 1
ATOM 682 C C . LYS A 1 93 ? 6.728 -10.635 -10.784 1.00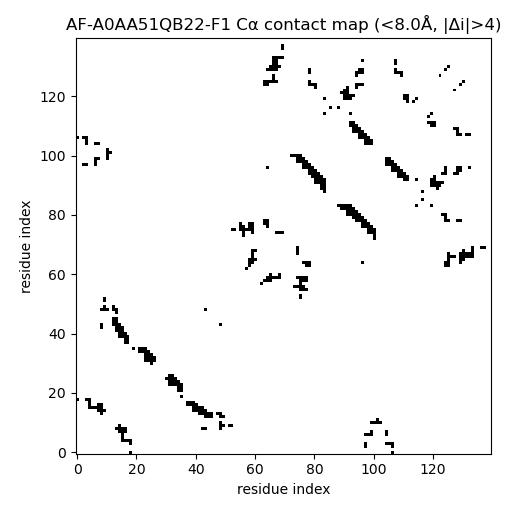 85.06 93 LYS A C 1
ATOM 684 O O . LYS A 1 93 ? 5.600 -10.894 -11.189 1.00 85.06 93 LYS A O 1
ATOM 689 N N . ASP A 1 94 ? 6.966 -9.942 -9.674 1.00 87.31 94 ASP A N 1
ATOM 690 C CA . ASP A 1 94 ? 5.929 -9.434 -8.783 1.00 87.31 94 ASP A CA 1
ATOM 691 C C . ASP A 1 94 ? 6.009 -7.919 -8.693 1.00 87.31 94 ASP A C 1
ATOM 693 O O . ASP A 1 94 ? 7.088 -7.364 -8.484 1.00 87.31 94 ASP A O 1
ATOM 697 N N . GLN A 1 95 ? 4.862 -7.257 -8.734 1.00 90.94 95 GLN A N 1
ATOM 698 C CA . GLN A 1 95 ? 4.699 -5.865 -8.347 1.00 90.94 95 GLN A CA 1
ATOM 699 C C . GLN A 1 95 ? 3.716 -5.777 -7.188 1.00 90.94 95 GLN A C 1
ATOM 701 O O . GLN A 1 95 ? 2.644 -6.379 -7.213 1.00 90.94 95 GLN A O 1
ATOM 706 N N . TRP A 1 96 ? 4.062 -4.986 -6.181 1.00 91.88 96 TRP A N 1
ATOM 707 C CA . TRP A 1 96 ? 3.212 -4.733 -5.029 1.00 91.88 96 TRP A CA 1
ATOM 708 C C . TRP A 1 96 ? 3.050 -3.237 -4.809 1.00 91.88 96 TRP A C 1
ATOM 710 O O . TRP A 1 96 ? 4.005 -2.466 -4.952 1.00 91.88 96 TRP A O 1
ATOM 720 N N . PHE A 1 97 ? 1.860 -2.847 -4.377 1.00 94.81 97 PHE A N 1
ATOM 721 C CA . PHE A 1 97 ? 1.626 -1.571 -3.723 1.00 94.81 97 PHE A CA 1
ATOM 722 C C . PHE A 1 97 ? 0.832 -1.814 -2.447 1.00 94.81 97 PHE A C 1
ATOM 724 O O . PHE A 1 97 ? -0.193 -2.492 -2.465 1.00 94.81 97 PHE A O 1
ATOM 731 N N . VAL A 1 98 ? 1.306 -1.266 -1.335 1.00 95.12 98 VAL A N 1
ATOM 732 C CA . VAL A 1 98 ? 0.575 -1.268 -0.068 1.00 95.12 98 VAL A CA 1
ATOM 733 C C . VAL A 1 98 ? 0.409 0.175 0.351 1.00 95.12 98 VAL A C 1
ATOM 735 O O . VAL A 1 98 ? 1.402 0.887 0.509 1.00 95.12 98 VAL A O 1
ATOM 738 N N . GLY A 1 99 ? -0.833 0.609 0.505 1.00 93.75 99 GLY A N 1
ATOM 739 C CA . GLY A 1 99 ? -1.155 1.988 0.831 1.00 93.75 99 GLY A CA 1
ATOM 740 C C . GLY A 1 99 ? -2.308 2.090 1.808 1.00 93.75 99 GLY A C 1
ATOM 741 O O . GLY A 1 99 ? -3.028 1.118 2.056 1.00 93.75 99 GLY A O 1
ATOM 742 N N . TYR A 1 100 ? -2.450 3.271 2.383 1.00 93.56 100 TYR A N 1
ATOM 743 C CA . TYR A 1 100 ? -3.494 3.565 3.343 1.00 93.56 100 TYR A CA 1
ATOM 744 C C . TYR A 1 100 ? -3.859 5.048 3.366 1.00 93.56 100 TYR A C 1
ATOM 746 O O . TYR A 1 100 ? -3.058 5.923 3.036 1.00 93.56 100 TYR A O 1
ATOM 754 N N . THR A 1 101 ? -5.084 5.289 3.814 1.00 91.38 101 THR A N 1
ATOM 755 C CA . THR A 1 101 ? -5.605 6.561 4.323 1.00 91.38 101 THR A CA 1
ATOM 756 C C . THR A 1 101 ? -5.902 6.383 5.824 1.00 91.38 101 THR A C 1
ATOM 758 O O . THR A 1 101 ? -5.806 5.257 6.330 1.00 91.38 101 THR A O 1
ATOM 761 N N . PRO A 1 102 ? -6.300 7.428 6.578 1.00 85.88 102 PRO A N 1
ATOM 762 C CA . PRO A 1 102 ? -6.653 7.265 7.992 1.00 85.88 102 PRO A CA 1
ATOM 763 C C . PRO A 1 102 ? -7.744 6.213 8.265 1.00 85.88 102 PRO A C 1
ATOM 765 O O . PRO A 1 102 ? -7.760 5.616 9.337 1.00 85.88 102 PRO A O 1
ATOM 768 N N . GLY A 1 103 ? -8.646 5.965 7.306 1.00 84.75 103 GLY A N 1
ATOM 769 C CA . GLY A 1 103 ? -9.777 5.043 7.466 1.00 84.75 103 GLY A CA 1
ATOM 770 C C . GLY A 1 103 ? -9.652 3.706 6.732 1.00 84.75 103 GLY A C 1
ATOM 771 O O . GLY A 1 103 ? -10.526 2.854 6.889 1.00 84.75 103 GLY A O 1
ATOM 772 N N . LEU A 1 104 ? -8.618 3.507 5.910 1.00 88.31 104 LEU A N 1
ATOM 773 C CA . LEU A 1 104 ? -8.567 2.371 4.991 1.00 88.31 104 LEU A CA 1
ATOM 774 C C . LEU A 1 104 ? -7.130 1.943 4.695 1.00 88.31 104 LEU A C 1
ATOM 776 O O . LEU A 1 104 ? -6.269 2.775 4.444 1.00 88.31 104 LEU A O 1
ATOM 780 N N . VAL A 1 105 ? -6.882 0.633 4.674 1.00 91.75 105 VAL A N 1
ATOM 781 C CA . VAL A 1 105 ? -5.588 0.039 4.311 1.00 91.75 105 VAL A CA 1
ATOM 782 C C . VAL A 1 105 ? -5.818 -1.001 3.226 1.00 91.75 105 VAL A C 1
ATOM 784 O O . VAL A 1 105 ? -6.761 -1.787 3.300 1.00 91.75 105 VAL A O 1
ATOM 787 N N . GLY A 1 106 ? -4.939 -1.036 2.232 1.00 90.75 106 GLY A N 1
ATOM 788 C CA . GLY A 1 106 ? -5.090 -1.872 1.050 1.00 90.75 106 GLY A CA 1
ATOM 789 C C . GLY A 1 106 ? -3.740 -2.325 0.529 1.00 90.75 106 GLY A C 1
ATOM 790 O O . GLY A 1 106 ? -2.746 -1.604 0.591 1.00 90.75 106 GLY A O 1
ATOM 791 N N . ALA A 1 107 ? -3.711 -3.553 0.026 1.00 91.75 107 ALA A N 1
ATOM 792 C CA . ALA A 1 107 ? -2.539 -4.151 -0.585 1.00 91.75 107 ALA A CA 1
ATOM 793 C C . ALA A 1 107 ? -2.944 -4.737 -1.936 1.00 91.75 107 ALA A C 1
ATOM 795 O O . ALA A 1 107 ? -3.872 -5.541 -2.009 1.00 91.75 107 ALA A O 1
ATOM 796 N N . VAL A 1 108 ? -2.238 -4.333 -2.983 1.00 91.62 108 VAL A N 1
ATOM 797 C CA . VAL A 1 108 ? -2.416 -4.798 -4.356 1.00 91.62 108 VAL A CA 1
ATOM 798 C C . VAL A 1 108 ? -1.166 -5.553 -4.774 1.00 91.62 108 VAL A C 1
ATOM 800 O O . VAL A 1 108 ? -0.047 -5.091 -4.542 1.00 91.62 108 VAL A O 1
ATOM 803 N N . TRP A 1 109 ? -1.383 -6.694 -5.419 1.00 91.81 109 TRP A N 1
ATOM 804 C CA . TRP A 1 109 ? -0.363 -7.453 -6.126 1.00 91.81 109 TRP A CA 1
ATOM 805 C C . TRP A 1 109 ? -0.720 -7.553 -7.596 1.00 91.81 109 TRP A C 1
ATOM 807 O O . TRP A 1 109 ? -1.889 -7.743 -7.933 1.00 91.81 109 TRP A O 1
ATOM 817 N N . VAL A 1 110 ? 0.295 -7.474 -8.444 1.00 87.62 110 VAL A N 1
ATOM 818 C CA . VAL A 1 110 ? 0.199 -7.768 -9.868 1.00 87.62 110 VAL A CA 1
ATOM 819 C C . VAL A 1 110 ? 1.388 -8.646 -10.241 1.00 87.62 110 VAL A C 1
ATOM 821 O O . VAL A 1 110 ? 2.529 -8.330 -9.903 1.00 87.62 110 VAL A O 1
ATOM 824 N N . GLY A 1 111 ? 1.123 -9.742 -10.939 1.00 87.50 111 GLY A N 1
ATOM 825 C CA . GLY A 1 111 ? 2.126 -10.700 -11.387 1.00 87.50 111 GLY A CA 1
ATOM 826 C C . GLY A 1 111 ? 1.479 -11.822 -12.190 1.00 87.50 111 GLY A C 1
ATOM 827 O O . GLY A 1 111 ? 0.254 -11.911 -12.273 1.00 87.50 111 GLY A O 1
ATOM 828 N N . TYR A 1 112 ? 2.311 -12.667 -12.792 1.00 83.06 112 TYR A N 1
ATOM 829 C CA . TYR A 1 112 ? 1.858 -13.902 -13.430 1.00 83.06 112 TYR A CA 1
ATOM 830 C C . TYR A 1 112 ? 1.919 -15.058 -12.432 1.00 83.06 112 TYR A C 1
ATOM 832 O O . TYR A 1 112 ? 2.931 -15.220 -11.749 1.00 83.06 112 TYR A O 1
ATOM 840 N N . ASP A 1 113 ? 0.896 -15.916 -12.422 1.00 80.00 113 ASP A N 1
ATOM 841 C CA . ASP A 1 113 ? 0.872 -17.134 -11.592 1.00 80.00 113 ASP A CA 1
ATOM 842 C C . ASP A 1 113 ? 2.085 -18.039 -11.859 1.00 80.00 113 ASP A C 1
ATOM 844 O O . ASP A 1 113 ? 2.664 -18.629 -10.944 1.00 80.00 113 ASP A O 1
ATOM 848 N N . LYS A 1 114 ? 2.492 -18.127 -13.130 1.00 80.50 114 LYS A N 1
ATOM 849 C CA . LYS A 1 114 ? 3.737 -18.756 -13.573 1.00 80.50 114 LYS A CA 1
ATOM 850 C C . LYS A 1 114 ? 4.505 -17.756 -14.415 1.00 80.50 114 LYS A C 1
ATOM 852 O O . LYS A 1 114 ? 4.090 -17.427 -15.519 1.00 80.50 114 LYS A O 1
ATOM 857 N N . THR A 1 115 ? 5.613 -17.268 -13.873 1.00 80.00 115 THR A N 1
ATOM 858 C CA . THR A 1 115 ? 6.505 -16.381 -14.618 1.00 80.00 115 THR A CA 1
ATOM 859 C C . THR A 1 115 ? 7.491 -17.199 -15.439 1.00 80.00 115 THR A C 1
ATOM 861 O O . THR A 1 115 ? 8.181 -18.063 -14.896 1.00 80.00 115 THR A O 1
ATOM 864 N N . ASP A 1 116 ? 7.576 -16.905 -16.732 1.00 80.19 116 ASP A N 1
ATOM 865 C CA . ASP A 1 116 ? 8.522 -17.516 -17.666 1.00 80.19 116 ASP A CA 1
ATOM 866 C C . ASP A 1 116 ? 9.029 -16.487 -18.695 1.00 80.19 116 ASP A C 1
ATOM 868 O O . ASP A 1 116 ? 8.746 -15.294 -18.591 1.00 80.19 116 ASP A O 1
ATOM 872 N N . LYS A 1 117 ? 9.811 -16.937 -19.686 1.00 76.06 117 LYS A N 1
ATOM 873 C CA . LYS A 1 117 ? 10.410 -16.062 -20.710 1.00 76.06 117 LYS A CA 1
ATOM 874 C C . LYS A 1 117 ? 9.389 -15.304 -21.568 1.00 76.06 117 LYS A C 1
ATOM 876 O O . LYS A 1 117 ? 9.750 -14.284 -22.138 1.00 76.06 117 LYS A O 1
ATOM 881 N N . ASN A 1 118 ? 8.159 -15.793 -21.669 1.00 81.62 118 ASN A N 1
ATOM 882 C CA . ASN A 1 118 ? 7.078 -15.188 -22.445 1.00 81.62 118 ASN A CA 1
ATOM 883 C C . ASN A 1 118 ? 6.025 -14.518 -21.544 1.00 81.62 118 ASN A C 1
ATOM 885 O O . ASN A 1 118 ? 5.231 -13.714 -22.027 1.00 81.62 118 ASN A O 1
ATOM 889 N N . HIS A 1 119 ? 6.030 -14.821 -20.244 1.00 82.06 119 HIS A N 1
ATOM 890 C CA . HIS A 1 119 ? 5.061 -14.339 -19.264 1.00 82.06 119 HIS A CA 1
ATOM 891 C C . HIS A 1 119 ? 5.779 -13.655 -18.096 1.00 82.06 119 HIS A C 1
ATOM 893 O O . HIS A 1 119 ? 6.014 -14.258 -17.050 1.00 82.06 119 HIS A O 1
ATOM 899 N N . TYR A 1 120 ? 6.139 -12.384 -18.274 1.00 81.81 120 TYR A N 1
ATOM 900 C CA . TYR A 1 120 ? 6.695 -11.531 -17.224 1.00 81.81 120 TYR A CA 1
ATOM 901 C C . TYR A 1 120 ? 6.248 -10.077 -17.400 1.00 81.81 120 TYR A C 1
ATOM 903 O O . TYR A 1 120 ? 5.787 -9.679 -18.472 1.00 81.81 120 TYR A O 1
ATOM 911 N N . LEU A 1 121 ? 6.341 -9.272 -16.341 1.00 83.25 121 LEU A N 1
ATOM 912 C CA . LEU A 1 121 ? 5.980 -7.859 -16.404 1.00 83.25 121 LEU A CA 1
ATOM 913 C C . LEU A 1 121 ? 7.167 -7.047 -16.925 1.00 83.25 121 LEU A C 1
ATOM 915 O O . LEU A 1 121 ? 8.263 -7.095 -16.371 1.00 83.25 121 LEU A O 1
ATOM 919 N N . THR A 1 122 ? 6.944 -6.265 -17.974 1.00 84.00 122 THR A N 1
ATOM 920 C CA . THR A 1 122 ? 7.921 -5.290 -18.489 1.00 84.00 122 THR A CA 1
ATOM 921 C C . THR A 1 122 ? 7.773 -3.915 -17.836 1.00 84.00 122 THR A C 1
ATOM 923 O O . THR A 1 122 ? 8.642 -3.062 -17.993 1.00 84.00 122 THR A O 1
ATOM 926 N N . THR A 1 123 ? 6.680 -3.699 -17.101 1.00 83.94 123 THR A N 1
ATOM 927 C CA . THR A 1 123 ? 6.352 -2.438 -16.434 1.00 83.94 123 THR A CA 1
ATOM 928 C C . THR A 1 123 ? 6.955 -2.353 -15.033 1.00 83.94 123 THR A C 1
ATOM 930 O O . THR A 1 123 ? 7.418 -3.342 -14.454 1.00 83.94 123 THR A O 1
ATOM 933 N N . THR A 1 124 ? 6.920 -1.155 -14.454 1.00 83.75 124 THR A N 1
ATOM 934 C CA . THR A 1 124 ? 7.296 -0.903 -13.056 1.00 83.75 124 THR A CA 1
ATOM 935 C C . THR A 1 124 ? 6.096 -1.003 -12.109 1.00 83.75 124 THR A C 1
ATOM 937 O O . THR A 1 124 ? 4.945 -0.850 -12.519 1.00 83.75 124 THR A O 1
ATOM 940 N N . SER A 1 125 ? 6.341 -1.153 -10.800 1.00 83.94 125 SER A N 1
ATOM 941 C CA . SER A 1 125 ? 5.262 -1.128 -9.795 1.00 83.94 125 SER A CA 1
ATOM 942 C C . SER A 1 125 ? 4.485 0.191 -9.758 1.00 83.94 125 SER A C 1
ATOM 944 O O . SER A 1 125 ? 3.357 0.201 -9.272 1.00 83.94 125 SER A O 1
ATOM 946 N N . SER A 1 126 ? 5.061 1.292 -10.259 1.00 83.25 126 SER A N 1
ATOM 947 C CA . SER A 1 126 ? 4.351 2.569 -10.396 1.00 83.25 126 SER A CA 1
ATOM 948 C C . SER A 1 126 ? 3.267 2.486 -11.476 1.00 83.25 126 SER A C 1
ATOM 950 O O . SER A 1 126 ? 2.132 2.913 -11.264 1.00 83.25 126 SER A O 1
ATOM 952 N N . GLU A 1 127 ? 3.603 1.912 -12.630 1.00 85.00 127 GLU A N 1
ATOM 953 C CA . GLU A 1 127 ? 2.720 1.806 -13.802 1.00 85.00 127 GLU A CA 1
ATOM 954 C C . GLU A 1 127 ? 1.694 0.676 -13.665 1.00 85.00 127 GLU A C 1
ATOM 956 O O . GLU A 1 127 ? 0.593 0.784 -14.194 1.00 85.00 127 GLU A O 1
ATOM 961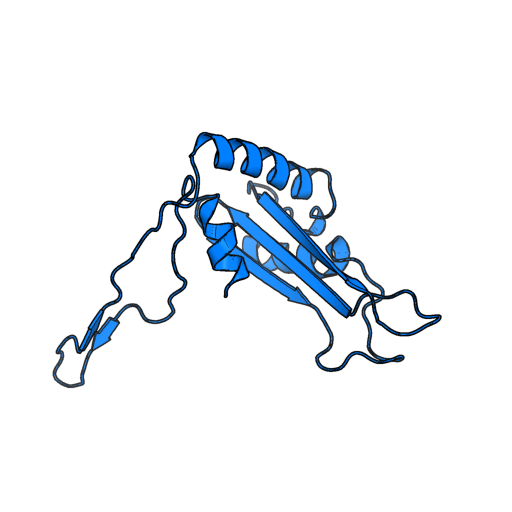 N N . GLY A 1 128 ? 2.031 -0.397 -12.944 1.00 88.12 128 GLY A N 1
ATOM 962 C CA . GLY A 1 128 ? 1.115 -1.504 -12.673 1.00 88.12 128 GLY A CA 1
ATOM 963 C C . GLY A 1 128 ? 0.415 -1.361 -11.325 1.00 88.12 128 GLY A C 1
ATOM 964 O O . GLY A 1 128 ? -0.629 -0.717 -11.216 1.00 88.12 128 GLY A O 1
ATOM 965 N N . ALA A 1 129 ? 0.978 -1.980 -10.284 1.00 87.31 129 ALA A N 1
ATOM 966 C CA . ALA A 1 129 ? 0.310 -2.137 -8.986 1.00 87.31 129 ALA A CA 1
ATOM 967 C C . ALA A 1 129 ? -0.169 -0.816 -8.347 1.00 87.31 129 ALA A C 1
ATOM 969 O O . ALA A 1 129 ? -1.295 -0.752 -7.849 1.00 87.31 129 ALA A O 1
ATOM 970 N N . ALA A 1 130 ? 0.646 0.245 -8.372 1.00 88.25 130 ALA A N 1
ATOM 971 C CA . ALA A 1 130 ? 0.267 1.541 -7.807 1.00 88.25 130 ALA A CA 1
ATOM 972 C C . ALA A 1 130 ? -0.864 2.196 -8.617 1.00 88.25 130 ALA A C 1
ATOM 974 O O . ALA A 1 130 ? -1.878 2.581 -8.038 1.00 88.25 130 ALA A O 1
ATOM 975 N N . SER A 1 131 ? -0.747 2.238 -9.946 1.00 87.81 131 SER A N 1
ATOM 976 C CA . SER A 1 131 ? -1.795 2.774 -10.829 1.00 87.81 131 SER A CA 1
ATOM 977 C C . SER A 1 131 ? -3.121 2.023 -10.699 1.00 87.81 131 SER A C 1
ATOM 979 O O . SER A 1 131 ? -4.187 2.637 -10.623 1.00 87.81 131 SER A O 1
ATOM 981 N N . PHE A 1 132 ? -3.077 0.695 -10.574 1.00 86.38 132 PHE A N 1
ATOM 982 C CA . PHE A 1 132 ? -4.274 -0.098 -10.306 1.00 86.38 132 PHE A CA 1
ATOM 983 C C . PHE A 1 132 ? -4.902 0.261 -8.951 1.00 86.38 132 PHE A C 1
ATOM 985 O O . PHE A 1 132 ? -6.122 0.404 -8.854 1.00 86.38 132 PHE A O 1
ATOM 992 N N . SER A 1 133 ? -4.087 0.475 -7.913 1.00 84.88 133 SER A N 1
ATOM 993 C CA . SER A 1 133 ? -4.584 0.813 -6.574 1.00 84.88 133 SER A CA 1
ATOM 994 C C . SER A 1 133 ? -5.358 2.136 -6.519 1.00 84.88 133 SER A C 1
ATOM 996 O O . SER A 1 133 ? -6.355 2.214 -5.803 1.00 84.88 133 SER A O 1
ATOM 998 N N . ALA A 1 134 ? -5.004 3.137 -7.337 1.00 85.50 134 ALA A N 1
ATOM 999 C CA . ALA A 1 134 ? -5.754 4.396 -7.414 1.00 85.50 134 ALA A CA 1
ATOM 1000 C C . ALA A 1 134 ? -7.230 4.181 -7.794 1.00 85.50 134 ALA A C 1
ATOM 1002 O O . ALA A 1 134 ? -8.114 4.903 -7.333 1.00 85.50 134 ALA A O 1
ATOM 1003 N N . SER A 1 135 ? -7.521 3.165 -8.613 1.00 81.06 135 SER A N 1
ATOM 1004 C CA . SER A 1 135 ? -8.897 2.823 -8.990 1.00 81.06 135 SER A CA 1
ATOM 1005 C C . SER A 1 135 ? -9.717 2.238 -7.833 1.00 81.06 135 SER A C 1
ATOM 1007 O O . SER A 1 135 ? -10.937 2.405 -7.817 1.00 81.06 135 SER A O 1
ATOM 1009 N N . LEU A 1 136 ? -9.064 1.594 -6.857 1.00 77.12 136 LEU A N 1
ATOM 1010 C CA . LEU A 1 136 ? -9.708 1.065 -5.653 1.00 77.12 136 LEU A CA 1
ATOM 1011 C C . LEU A 1 136 ? -10.053 2.195 -4.683 1.00 77.12 136 LEU A C 1
ATOM 1013 O O . LEU A 1 136 ? -11.155 2.226 -4.144 1.00 77.12 136 LEU A O 1
ATOM 1017 N N . TRP A 1 137 ? -9.141 3.153 -4.516 1.00 79.56 137 TRP A N 1
ATOM 1018 C CA . TRP A 1 137 ? -9.335 4.298 -3.626 1.00 79.56 137 TRP A CA 1
ATOM 1019 C C . TRP A 1 137 ? -10.440 5.242 -4.077 1.00 79.56 137 TRP A C 1
ATOM 1021 O O . TRP A 1 137 ? -11.171 5.745 -3.241 1.00 79.56 137 TRP A O 1
ATOM 1031 N N . LYS A 1 138 ? -10.647 5.415 -5.385 1.00 76.06 138 LYS A N 1
ATOM 1032 C CA . LYS A 1 138 ? -11.761 6.228 -5.910 1.00 76.06 138 LYS A CA 1
ATOM 1033 C C . LYS A 1 138 ? -13.157 5.678 -5.589 1.00 76.06 138 LYS A C 1
ATOM 1035 O O . LYS A 1 138 ? -14.139 6.374 -5.823 1.00 76.06 138 LYS A O 1
ATOM 1040 N N . ARG A 1 139 ? -13.269 4.419 -5.155 1.00 66.62 139 ARG A N 1
ATOM 1041 C CA . ARG A 1 139 ? -14.558 3.750 -4.908 1.00 66.62 139 ARG A CA 1
ATOM 1042 C C . ARG A 1 139 ? -15.013 3.824 -3.447 1.00 66.62 139 ARG A C 1
ATOM 1044 O O . ARG A 1 139 ? -16.083 3.298 -3.145 1.00 66.62 139 ARG A O 1
ATOM 1051 N N . HIS A 1 140 ? -14.223 4.444 -2.570 1.00 57.91 140 HIS A N 1
ATOM 1052 C CA . HIS A 1 140 ? -14.455 4.531 -1.129 1.00 57.91 140 HIS A CA 1
ATOM 1053 C C . HIS A 1 140 ? -14.157 5.937 -0.597 1.00 57.91 140 HIS A C 1
ATOM 1055 O O . HIS A 1 140 ? -14.743 6.264 0.454 1.00 57.91 140 HIS A O 1
#

Solvent-accessible surface area (backbone atoms only — not comparable to full-atom values): 7782 Å² total; per-residue (Å²): 111,70,68,34,26,64,57,34,14,48,63,49,51,11,25,30,44,75,84,78,88,68,62,66,42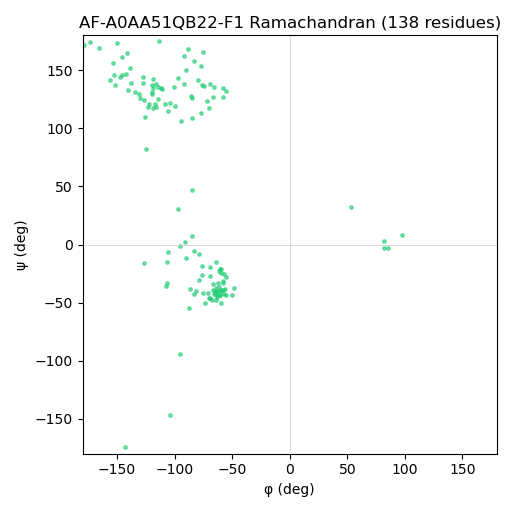,66,47,98,87,71,46,79,77,44,69,62,74,91,61,74,43,82,78,51,50,45,73,59,22,55,55,50,45,57,55,22,30,44,24,17,76,75,45,64,21,40,37,36,58,44,93,98,55,75,53,29,30,49,62,42,74,39,68,42,97,46,91,96,53,89,38,25,39,40,20,25,19,40,36,32,37,81,89,46,66,42,66,38,76,42,66,55,98,68,67,51,100,88,39,64,39,82,64,52,31,28,73,42,18,13,33,56,45,24,64,58,61,77,76,112

Mean predicted aligned error: 5.99 Å